Protein AF-A0A068B7L5-F1 (afdb_monomer_lite)

pLDDT: mean 76.36, std 15.06, range [26.86, 95.69]

InterPro domains:
  IPR009071 High mobility group box domain [PF00505] (9-71)
  IPR036910 High mobility group box domain superfamily [G3DSA:1.10.30.10] (6-82)
  IPR036910 High mobility group box domain superfamily [SSF47095] (9-82)

Foldseek 3Di:
DCPPVQCPQLLVQQLVVVCVVCVVVVHDDDPVVSVVVSVVVVVVDDVVSSVVSSVVRVVVVVVVVVVVVVVVVVVPDDDCDLVNLLVQQVPDPDQSLVSSLVVQCVVCVVVVHDDDPVSSNVVSVVVVVPRDVVSRPD

Sequence (138 aa):
DMSKMNKGNGFMVYRKILNKHLEILGERITMQQLSPLAGSLWGSEPDQVKEFYKELSEKIKKVHNDRVESYIKNNRNENMSRKTIKDMTTKNGGNGFIIFRKQLNELLRSLGYNFSMQEHSKIASYLWSIQPKEVKSH

Secondary structure (DSSP, 8-state):
-GGGSSHHHHHHHHHHHHHHHHHHTT----HHHHHHHHHHHHHHS-HHHHHHHHHHHHHHHHHHHHHHHHHHHHTTSS-S-HHHHHHHHTTSSS-HHHHHHHHHHHHHHHTT----HHHHHHHHHHHHHTS-HHHH--

Organism: NCBI:txid588596

Radius of gyration: 20.91 Å; chains: 1; bounding box: 52×34×53 Å

Structure (mmCIF, N/CA/C/O backbone):
data_AF-A0A068B7L5-F1
#
_entry.id   AF-A0A068B7L5-F1
#
loop_
_atom_site.group_PDB
_atom_site.id
_atom_site.type_symbol
_atom_site.label_atom_id
_atom_site.label_alt_id
_atom_site.label_comp_id
_atom_site.label_asym_id
_atom_site.label_entity_id
_atom_site.label_seq_id
_atom_site.pdbx_PDB_ins_code
_atom_site.Cartn_x
_atom_site.Cartn_y
_atom_site.Cartn_z
_atom_site.occupancy
_atom_site.B_iso_or_equiv
_atom_site.auth_seq_id
_atom_site.auth_comp_id
_atom_site.auth_asym_id
_atom_site.auth_atom_id
_atom_site.pdbx_PDB_model_num
ATOM 1 N N . ASP A 1 1 ? 9.474 17.895 12.779 1.00 37.31 1 ASP A N 1
ATOM 2 C CA . ASP A 1 1 ? 8.143 17.380 13.157 1.00 37.31 1 ASP A CA 1
ATOM 3 C C . ASP A 1 1 ? 7.797 16.159 12.295 1.00 37.31 1 ASP A C 1
ATOM 5 O O . ASP A 1 1 ? 7.294 16.296 11.187 1.00 37.31 1 ASP A O 1
ATOM 9 N N . MET A 1 2 ? 8.169 14.959 12.759 1.00 26.86 2 MET A N 1
ATOM 10 C CA . MET A 1 2 ? 7.979 13.685 12.034 1.00 26.86 2 MET A CA 1
ATOM 11 C C . MET A 1 2 ? 6.555 13.108 12.182 1.00 26.86 2 MET A C 1
ATOM 13 O O . M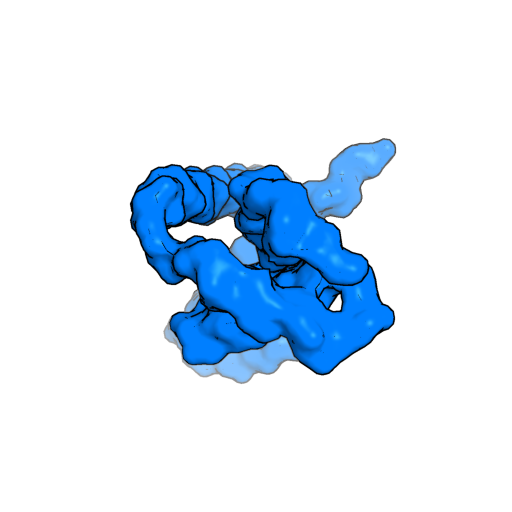ET A 1 2 ? 6.239 12.078 11.588 1.00 26.86 2 MET A O 1
ATOM 17 N N . SER A 1 3 ? 5.666 13.781 12.926 1.00 34.97 3 SER A N 1
ATOM 18 C CA . SER A 1 3 ? 4.298 13.316 13.216 1.00 34.97 3 SER A CA 1
ATOM 19 C C . SER A 1 3 ? 3.363 13.330 11.995 1.00 34.97 3 SER A C 1
ATOM 21 O O . SER A 1 3 ? 2.319 12.673 11.988 1.00 34.97 3 SER A O 1
ATOM 23 N N . LYS A 1 4 ? 3.733 14.054 10.930 1.00 36.12 4 LYS A N 1
ATOM 24 C CA . LYS A 1 4 ? 2.895 14.233 9.732 1.00 36.12 4 LYS A CA 1
ATOM 25 C C . LYS A 1 4 ? 3.148 13.205 8.624 1.00 36.12 4 LYS A C 1
ATOM 27 O O . LYS A 1 4 ? 2.274 13.027 7.783 1.00 36.12 4 LYS A O 1
ATOM 32 N N . MET A 1 5 ? 4.275 12.484 8.635 1.00 36.81 5 MET A N 1
ATOM 33 C CA . MET A 1 5 ? 4.626 11.542 7.555 1.00 36.81 5 MET A CA 1
ATOM 34 C C . MET A 1 5 ? 3.993 10.146 7.697 1.00 36.81 5 MET A C 1
ATOM 36 O O . MET A 1 5 ? 3.855 9.448 6.698 1.00 36.81 5 MET A O 1
ATOM 40 N N . ASN A 1 6 ? 3.532 9.755 8.892 1.00 41.53 6 ASN A N 1
ATOM 41 C CA . ASN A 1 6 ? 2.956 8.420 9.135 1.00 41.53 6 ASN A CA 1
ATOM 42 C C . ASN A 1 6 ? 1.421 8.352 9.070 1.00 41.53 6 ASN A C 1
ATOM 44 O O . ASN A 1 6 ? 0.850 7.267 9.180 1.00 41.53 6 ASN A O 1
ATOM 48 N N . LYS A 1 7 ? 0.728 9.477 8.842 1.00 45.97 7 LYS A N 1
ATOM 49 C CA . LYS A 1 7 ? -0.744 9.485 8.740 1.00 45.97 7 LYS A CA 1
ATOM 50 C C . LYS A 1 7 ? -1.263 8.730 7.506 1.00 45.97 7 LYS A C 1
ATOM 52 O O . LYS A 1 7 ? -2.417 8.325 7.496 1.00 45.97 7 LYS A O 1
ATOM 57 N N . GLY A 1 8 ? -0.422 8.515 6.490 1.00 53.00 8 GLY A N 1
ATOM 58 C CA . GLY A 1 8 ? -0.825 7.949 5.200 1.00 53.00 8 GLY A CA 1
ATOM 59 C C . GLY A 1 8 ? -1.072 6.437 5.167 1.00 53.00 8 GLY A C 1
ATOM 60 O O . GLY A 1 8 ? -1.834 5.994 4.318 1.00 53.00 8 GLY A O 1
ATOM 61 N N . ASN A 1 9 ? -0.495 5.636 6.071 1.00 76.25 9 ASN A N 1
ATOM 62 C CA . ASN A 1 9 ? -0.57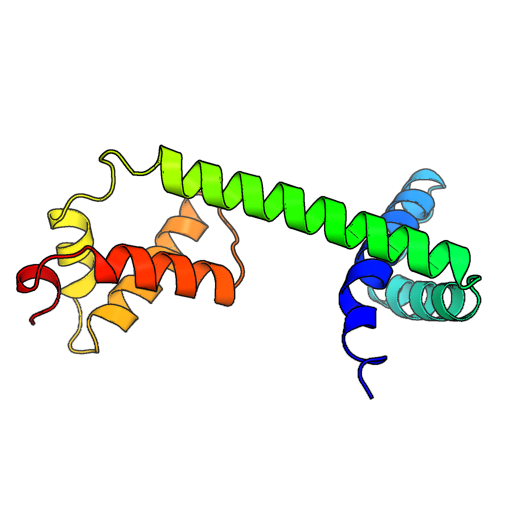2 4.169 5.951 1.00 76.25 9 ASN A CA 1
ATOM 63 C C . ASN A 1 9 ? -1.655 3.549 6.845 1.00 76.25 9 ASN A C 1
ATOM 65 O O . ASN A 1 9 ? -2.507 2.816 6.344 1.00 76.25 9 ASN A O 1
ATOM 69 N N . GLY A 1 10 ? -1.693 3.898 8.136 1.00 86.19 10 GLY A N 1
ATOM 70 C CA . GLY A 1 10 ? -2.715 3.388 9.061 1.00 86.19 10 GLY A CA 1
ATOM 71 C C . GLY A 1 10 ? -4.130 3.841 8.687 1.00 86.19 10 GLY A C 1
ATOM 72 O O . GLY A 1 10 ? -5.041 3.021 8.594 1.00 86.19 10 GLY A O 1
ATOM 73 N N . PHE A 1 11 ? -4.297 5.124 8.349 1.00 90.12 11 PHE A N 1
ATOM 74 C CA . PHE A 1 11 ? -5.587 5.680 7.930 1.00 90.12 11 PHE A CA 1
ATOM 75 C C . PHE A 1 11 ? -6.139 5.020 6.658 1.00 90.12 11 PHE A C 1
ATOM 77 O O . PHE A 1 11 ? -7.342 4.803 6.535 1.00 90.12 11 PHE A O 1
ATOM 84 N N . MET A 1 12 ? -5.277 4.664 5.701 1.00 88.31 12 MET A N 1
ATOM 85 C CA . MET A 1 12 ? -5.723 4.023 4.459 1.00 88.31 12 MET A CA 1
ATOM 86 C C . MET A 1 12 ? -6.223 2.597 4.702 1.00 88.31 12 MET A C 1
ATOM 88 O O . MET A 1 12 ? -7.216 2.187 4.096 1.00 88.31 12 MET A O 1
ATOM 92 N N . VAL A 1 13 ? -5.578 1.862 5.614 1.00 89.81 13 VAL A N 1
ATOM 93 C CA . VAL A 1 13 ? -6.041 0.539 6.059 1.00 89.81 13 VAL A CA 1
ATOM 94 C C . VAL A 1 13 ? -7.367 0.667 6.811 1.00 89.81 13 VAL A C 1
ATOM 96 O O . VAL A 1 13 ? -8.317 -0.042 6.480 1.00 89.81 13 VAL A O 1
ATOM 99 N N . TYR A 1 14 ? -7.463 1.629 7.734 1.00 92.19 14 TYR A N 1
ATOM 100 C CA . TYR A 1 14 ? -8.695 1.959 8.454 1.00 92.19 14 TYR A CA 1
ATOM 101 C C . TYR A 1 14 ? -9.856 2.246 7.500 1.00 92.19 14 TYR A C 1
ATOM 103 O O . TYR A 1 14 ? -10.889 1.586 7.558 1.00 92.19 14 TYR A O 1
ATOM 111 N N . ARG A 1 15 ? -9.667 3.165 6.544 1.00 91.50 15 ARG A N 1
ATOM 112 C CA . ARG A 1 15 ? -10.697 3.551 5.569 1.00 91.50 15 ARG A CA 1
ATOM 113 C C . ARG A 1 15 ? -11.182 2.362 4.737 1.00 91.50 15 ARG A C 1
ATOM 115 O O . ARG A 1 15 ? -12.368 2.270 4.435 1.00 91.50 15 ARG A O 1
ATOM 122 N N . LYS A 1 16 ? -10.280 1.449 4.363 1.00 88.94 16 LYS A N 1
ATOM 123 C CA . LYS A 1 16 ? -10.629 0.239 3.605 1.00 88.94 16 LYS A CA 1
ATOM 124 C C . LYS A 1 16 ? -11.460 -0.737 4.441 1.00 88.94 16 LYS A C 1
ATOM 126 O O . LYS A 1 16 ? -12.427 -1.295 3.928 1.00 88.94 16 LYS A O 1
ATOM 131 N N . ILE A 1 17 ? -11.094 -0.928 5.708 1.00 91.19 17 ILE A N 1
ATOM 132 C CA . ILE A 1 17 ? -11.832 -1.787 6.642 1.00 91.19 17 ILE A CA 1
ATOM 133 C C . ILE A 1 17 ? -13.204 -1.190 6.949 1.00 91.19 17 ILE A C 1
ATOM 135 O O . ILE A 1 17 ? -14.197 -1.906 6.870 1.00 91.19 17 ILE A O 1
ATOM 139 N N . LEU A 1 18 ? -13.279 0.121 7.181 1.00 92.00 18 LEU A N 1
ATOM 140 C CA . LEU A 1 18 ? -14.536 0.840 7.362 1.00 92.00 18 LEU A CA 1
ATOM 141 C C . LEU A 1 18 ? -15.464 0.656 6.156 1.00 92.00 18 LEU A C 1
ATOM 143 O O . LEU A 1 18 ? -16.618 0.284 6.331 1.00 92.00 18 LEU A O 1
ATOM 147 N N . ASN A 1 19 ? -14.956 0.838 4.932 1.00 90.44 19 ASN A N 1
ATOM 148 C CA . ASN A 1 19 ? -15.752 0.612 3.725 1.00 90.44 19 ASN A CA 1
ATOM 149 C C . ASN A 1 19 ? -16.294 -0.821 3.659 1.00 90.44 19 ASN A C 1
ATOM 151 O O . ASN A 1 19 ? -17.459 -1.031 3.343 1.00 90.44 19 ASN A O 1
ATOM 155 N N . LYS A 1 20 ? -15.462 -1.812 4.002 1.00 89.62 20 LYS A N 1
ATOM 156 C CA . LYS A 1 20 ? -15.884 -3.215 4.005 1.00 89.62 20 LYS A CA 1
ATOM 157 C C . LYS A 1 20 ? -16.943 -3.499 5.066 1.00 89.62 20 LYS A C 1
ATOM 159 O O . LYS A 1 20 ? -17.866 -4.263 4.808 1.00 89.62 20 LYS A O 1
ATOM 164 N N . HIS A 1 21 ? -16.814 -2.889 6.238 1.00 91.81 21 HIS A N 1
ATOM 165 C CA . HIS A 1 21 ? -17.796 -3.010 7.305 1.00 91.81 21 HIS A CA 1
ATOM 166 C C . HIS A 1 21 ? -19.150 -2.427 6.881 1.00 91.81 21 HIS A C 1
ATOM 168 O O . HIS A 1 21 ? -20.174 -3.076 7.056 1.00 91.81 21 HIS A O 1
ATOM 174 N N . LEU A 1 22 ? -19.148 -1.261 6.231 1.00 90.81 22 LEU A N 1
ATOM 175 C CA . LEU A 1 22 ? -20.361 -0.644 5.688 1.00 90.81 22 LEU A CA 1
ATOM 176 C C . LEU A 1 22 ? -21.004 -1.501 4.589 1.00 90.81 22 LEU A C 1
ATOM 178 O O . LEU A 1 22 ? -22.209 -1.727 4.629 1.00 90.81 22 LEU A O 1
ATOM 182 N N . GLU A 1 23 ? -20.209 -2.080 3.682 1.00 89.44 23 GLU A N 1
ATOM 183 C CA . GLU A 1 23 ? -20.715 -3.034 2.682 1.00 89.44 23 GLU A CA 1
ATOM 184 C C . GLU A 1 23 ? -21.423 -4.240 3.320 1.00 89.44 23 GLU A C 1
ATOM 186 O O . GLU A 1 23 ? -22.457 -4.675 2.816 1.00 89.44 23 GLU A O 1
ATOM 191 N N . ILE A 1 24 ? -20.876 -4.784 4.415 1.00 91.69 24 ILE A N 1
ATOM 192 C CA . ILE A 1 24 ? -21.470 -5.915 5.151 1.00 91.69 24 ILE A CA 1
ATOM 193 C C . ILE A 1 24 ? -22.798 -5.509 5.798 1.00 91.69 24 ILE A C 1
ATOM 195 O O . ILE A 1 24 ? -23.737 -6.300 5.809 1.00 91.69 24 ILE A O 1
ATOM 199 N N . LEU A 1 25 ? -22.888 -4.275 6.294 1.00 92.50 25 LEU A N 1
ATOM 200 C CA . LEU A 1 25 ? -24.111 -3.707 6.863 1.00 92.50 25 LEU A CA 1
ATOM 201 C C . LEU A 1 25 ? -25.162 -3.340 5.799 1.00 92.50 25 LEU A C 1
ATOM 203 O O . LEU A 1 25 ? -26.256 -2.912 6.149 1.00 92.50 25 LEU A O 1
ATOM 207 N N . GLY A 1 26 ? -24.856 -3.519 4.509 1.00 89.69 26 GLY A N 1
ATOM 208 C CA . GLY A 1 26 ? -25.744 -3.160 3.401 1.00 89.69 26 GLY A CA 1
ATOM 209 C C . GLY A 1 26 ? -25.669 -1.685 2.995 1.00 89.69 26 GLY A C 1
ATOM 210 O O . GLY A 1 26 ? -26.359 -1.270 2.064 1.00 89.69 26 GLY A O 1
ATOM 211 N N . GLU A 1 27 ? -24.794 -0.906 3.628 1.00 87.12 27 GLU A N 1
ATOM 212 C CA . GLU A 1 27 ? -24.616 0.518 3.372 1.00 87.12 27 GLU A CA 1
ATOM 213 C C . GLU A 1 27 ? -23.665 0.737 2.193 1.00 87.12 27 GLU A C 1
ATOM 215 O O . GLU A 1 27 ? -22.442 0.594 2.292 1.00 87.12 27 GLU A O 1
ATOM 220 N N . ARG A 1 28 ? -24.225 1.105 1.038 1.00 81.00 28 ARG A N 1
ATOM 221 C CA . ARG A 1 28 ? -23.444 1.460 -0.155 1.00 81.00 28 ARG A CA 1
ATOM 222 C C . ARG A 1 28 ? -23.178 2.956 -0.188 1.00 81.00 28 ARG A C 1
ATOM 224 O O . ARG A 1 28 ? -23.910 3.711 -0.824 1.00 81.00 28 ARG A O 1
ATOM 231 N N . ILE A 1 29 ? -22.097 3.377 0.459 1.00 85.12 29 ILE A N 1
ATOM 232 C CA . ILE A 1 29 ? -21.654 4.771 0.404 1.00 85.12 29 ILE A CA 1
ATOM 233 C C . ILE A 1 29 ? -20.636 4.999 -0.713 1.00 85.12 29 ILE A C 1
ATOM 235 O O . ILE A 1 29 ? -19.807 4.146 -1.034 1.00 85.12 29 ILE A O 1
ATOM 239 N N . THR A 1 30 ? -20.686 6.180 -1.319 1.00 86.31 30 THR A N 1
ATOM 240 C CA . THR A 1 30 ? -19.714 6.568 -2.345 1.00 86.31 30 THR A CA 1
ATOM 241 C C . THR A 1 30 ? -18.358 6.896 -1.718 1.00 86.31 30 THR A C 1
ATOM 243 O O . THR A 1 30 ? -18.266 7.325 -0.568 1.00 86.31 30 THR A O 1
ATOM 246 N N . MET A 1 31 ? -17.278 6.803 -2.499 1.00 79.19 31 MET A N 1
ATOM 247 C CA . MET A 1 31 ? -15.940 7.214 -2.042 1.00 79.19 31 MET A CA 1
ATOM 248 C C . MET A 1 31 ? -15.867 8.691 -1.607 1.00 79.19 31 MET A C 1
ATOM 250 O O . MET A 1 31 ? -15.046 9.042 -0.751 1.00 79.19 31 MET A O 1
ATOM 254 N N . GLN A 1 32 ? -16.723 9.545 -2.184 1.00 85.75 32 GLN A N 1
ATOM 255 C CA . GLN A 1 32 ? -16.857 10.957 -1.817 1.00 85.75 32 GLN A CA 1
ATOM 256 C C . GLN A 1 32 ? -17.463 11.133 -0.420 1.00 85.75 32 GLN A C 1
ATOM 258 O O . GLN A 1 32 ? -17.054 12.039 0.295 1.00 85.75 32 GLN A O 1
ATOM 263 N N . GLN A 1 33 ? -18.371 10.245 -0.005 1.00 87.94 33 GLN A N 1
ATOM 264 C CA . GLN A 1 33 ? -18.955 10.229 1.342 1.00 87.94 33 GLN A CA 1
ATOM 265 C C . GLN A 1 33 ? -18.052 9.508 2.354 1.00 87.94 33 GLN A C 1
ATOM 267 O O . GLN A 1 33 ? -17.915 9.944 3.495 1.00 87.94 33 GLN A O 1
ATOM 272 N N . LEU A 1 34 ? -17.377 8.438 1.926 1.00 89.75 34 LEU A N 1
ATOM 273 C CA . LEU A 1 34 ? -16.484 7.648 2.775 1.00 89.75 34 LEU A CA 1
ATOM 274 C C . LEU A 1 34 ? -15.289 8.459 3.280 1.00 89.75 34 LEU A C 1
ATOM 276 O O . LEU A 1 34 ? -14.868 8.290 4.419 1.00 89.75 34 LEU A O 1
ATOM 280 N N . SER A 1 35 ? -14.705 9.309 2.436 1.00 86.62 35 SER A N 1
ATOM 281 C CA . SER A 1 35 ? -13.487 10.051 2.788 1.00 86.62 35 SER A CA 1
ATOM 282 C C . SER A 1 35 ? -13.671 11.016 3.972 1.00 86.62 35 SER A C 1
ATOM 284 O O . SER A 1 35 ? -12.872 10.922 4.907 1.00 86.62 35 SER A O 1
ATOM 286 N N . PRO A 1 36 ? -14.693 11.897 3.997 1.00 90.88 36 PRO A N 1
ATOM 287 C CA . PRO A 1 36 ? -14.964 12.730 5.164 1.00 90.88 36 PRO A CA 1
ATOM 288 C C . PRO A 1 36 ? -15.402 11.901 6.378 1.00 90.88 36 PRO A C 1
ATOM 290 O O . PRO A 1 36 ? -14.888 12.141 7.465 1.00 90.88 36 PRO A O 1
ATOM 293 N N . LEU A 1 37 ? -16.252 10.878 6.203 1.00 92.38 37 LEU A N 1
ATOM 294 C CA . LEU A 1 37 ? -16.685 10.001 7.301 1.00 92.38 37 LEU A CA 1
ATOM 295 C C . LEU A 1 37 ? -15.498 9.314 7.990 1.00 92.38 37 LEU A C 1
ATOM 297 O O . LEU A 1 37 ? -15.350 9.386 9.208 1.00 92.38 37 LEU A O 1
ATOM 301 N N . ALA A 1 38 ? -14.620 8.688 7.205 1.00 92.38 38 ALA A N 1
ATOM 302 C CA . ALA A 1 38 ? -13.422 8.039 7.716 1.00 92.38 38 ALA A CA 1
ATOM 303 C C . ALA A 1 38 ? -12.503 9.043 8.416 1.00 92.38 38 ALA A C 1
ATOM 305 O O . ALA A 1 38 ? -11.933 8.715 9.450 1.00 92.38 38 ALA A O 1
ATOM 306 N N . GLY A 1 39 ? -12.357 10.254 7.867 1.00 92.88 39 GLY A N 1
ATOM 307 C CA . GLY A 1 39 ? -11.549 11.316 8.466 1.00 92.88 39 GLY A CA 1
ATOM 308 C C . GLY A 1 39 ? -12.067 11.745 9.838 1.00 92.88 39 GLY A C 1
ATOM 309 O O . GLY A 1 39 ? -11.280 11.835 10.781 1.00 92.88 39 GLY A O 1
ATOM 310 N N . SER A 1 40 ? -13.380 11.950 9.963 1.00 94.25 40 SER A N 1
ATOM 311 C CA . SER A 1 40 ? -14.028 12.295 11.231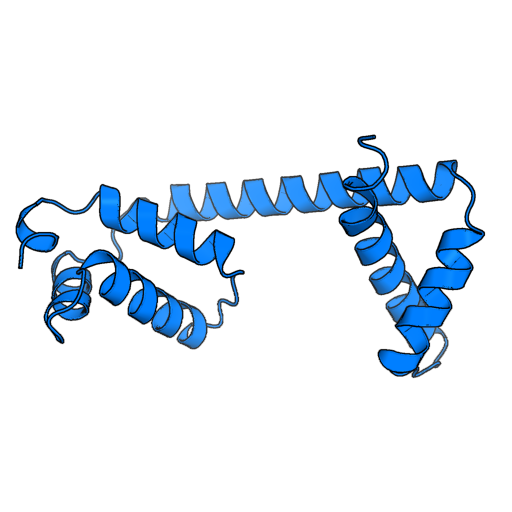 1.00 94.25 40 SER A CA 1
ATOM 312 C C . SER A 1 40 ? -13.874 11.185 12.266 1.00 94.25 40 SER A C 1
ATOM 314 O O . SER A 1 40 ? -13.406 11.453 13.372 1.00 94.25 40 SER A O 1
ATOM 316 N N . LEU A 1 41 ? -14.189 9.940 11.893 1.00 94.56 41 LEU A N 1
ATOM 317 C CA . LEU A 1 41 ? -14.072 8.800 12.800 1.00 94.56 41 LEU A CA 1
ATOM 318 C C . LEU A 1 41 ? -12.620 8.591 13.239 1.00 94.56 41 LEU A C 1
ATOM 320 O O . LEU A 1 41 ? -12.344 8.562 14.434 1.00 94.56 41 LEU A O 1
ATOM 324 N N . TRP A 1 42 ? -11.674 8.584 12.294 1.00 94.31 42 TRP A N 1
ATOM 325 C CA . TRP A 1 42 ? -10.243 8.484 12.584 1.00 94.31 42 TRP A CA 1
ATOM 326 C C . TRP A 1 42 ? -9.748 9.594 13.514 1.00 94.31 42 TRP A C 1
ATOM 328 O O . TRP A 1 42 ? -8.892 9.350 14.360 1.00 94.31 42 TRP A O 1
ATOM 338 N N . GLY A 1 43 ? -10.272 10.816 13.380 1.00 91.69 43 GLY A N 1
ATOM 339 C CA . GLY A 1 43 ? -9.974 11.919 14.293 1.00 91.69 43 GLY A CA 1
ATOM 340 C C . GLY A 1 43 ? -10.360 11.596 15.737 1.00 91.69 43 GLY A C 1
ATOM 341 O O . GLY A 1 43 ? -9.553 11.831 16.638 1.00 91.69 43 GLY A O 1
ATOM 342 N N . SER A 1 44 ? -11.540 10.997 15.925 1.00 94.31 44 SER A N 1
ATOM 343 C CA . SER A 1 44 ? -12.082 10.589 17.228 1.00 94.31 44 SER A CA 1
ATOM 344 C C . SER A 1 44 ? -11.541 9.264 17.777 1.00 94.31 44 SER A C 1
ATOM 346 O O . SER A 1 44 ? -11.742 8.985 18.955 1.00 94.31 44 SER A O 1
ATOM 348 N N . GLU A 1 45 ? -10.849 8.455 16.968 1.00 95.06 45 GLU A N 1
ATOM 349 C CA . GLU A 1 45 ? -10.309 7.172 17.433 1.00 95.06 45 GLU A CA 1
ATOM 350 C C . GLU A 1 45 ? -9.246 7.362 18.537 1.00 95.06 45 GLU A C 1
ATOM 352 O O . GLU A 1 45 ? -8.390 8.256 18.423 1.00 95.06 45 GLU A O 1
ATOM 357 N N . PRO A 1 46 ? -9.215 6.489 19.560 1.00 95.69 46 PRO A N 1
ATOM 358 C CA . PRO A 1 46 ? -8.140 6.450 20.546 1.00 95.69 46 PRO A CA 1
ATOM 359 C C . PRO A 1 46 ? -6.767 6.190 19.913 1.00 95.69 46 PRO A C 1
ATOM 361 O O . PRO A 1 46 ? -6.643 5.464 18.923 1.00 95.69 46 PRO A O 1
ATOM 364 N N . ASP A 1 47 ? -5.702 6.702 20.530 1.00 92.62 47 ASP A N 1
ATOM 365 C CA . ASP A 1 47 ? -4.337 6.527 20.010 1.00 92.62 47 ASP A CA 1
ATOM 366 C C . ASP A 1 47 ? -3.908 5.056 19.937 1.00 92.62 47 ASP A C 1
ATOM 368 O O . ASP A 1 47 ? -3.215 4.667 19.001 1.00 92.62 47 ASP A O 1
ATOM 372 N N . GLN A 1 48 ? -4.390 4.211 20.854 1.00 92.94 48 GLN A N 1
ATOM 373 C CA . GLN A 1 48 ? -4.158 2.761 20.812 1.00 92.94 48 GLN A CA 1
ATOM 374 C C . GLN A 1 48 ? -4.710 2.126 19.529 1.00 92.94 48 GLN A C 1
ATOM 376 O O . GLN A 1 48 ? -4.054 1.285 18.914 1.00 92.94 48 GLN A O 1
ATOM 381 N N . VAL A 1 49 ? -5.895 2.560 19.089 1.00 92.38 49 VAL A N 1
ATOM 382 C CA . VAL A 1 49 ? -6.505 2.091 17.839 1.00 92.38 49 VAL A CA 1
ATOM 383 C C . VAL A 1 49 ? -5.670 2.564 16.654 1.00 92.38 49 VAL A C 1
ATOM 385 O O . VAL A 1 49 ? -5.331 1.776 15.770 1.00 92.38 49 VAL A O 1
ATOM 388 N N . LYS A 1 50 ? -5.267 3.838 16.651 1.00 91.38 50 LYS A N 1
ATOM 389 C CA . LYS A 1 50 ? -4.421 4.400 15.589 1.00 91.38 50 LYS A CA 1
ATOM 390 C C . LYS A 1 50 ? -3.083 3.666 15.475 1.00 91.38 50 LYS A C 1
ATOM 392 O O . LYS A 1 50 ? -2.642 3.388 14.357 1.00 91.38 50 LYS A O 1
ATOM 397 N N . GLU A 1 51 ? -2.468 3.318 16.604 1.00 92.19 51 GLU A N 1
ATOM 398 C CA . GLU A 1 51 ? -1.216 2.560 16.641 1.00 92.19 51 GLU A CA 1
ATOM 399 C C . GLU A 1 51 ? -1.413 1.129 16.123 1.00 92.19 51 GLU A C 1
ATOM 401 O O . GLU A 1 51 ? -0.634 0.678 15.286 1.00 92.19 51 GLU A O 1
ATOM 406 N N . PHE A 1 52 ? -2.509 0.452 16.486 1.00 93.69 52 PHE A N 1
ATOM 407 C CA . PHE A 1 52 ? -2.842 -0.866 15.932 1.00 93.69 52 PHE A CA 1
ATOM 408 C C . PHE A 1 52 ? -2.944 -0.846 14.398 1.00 93.69 52 PHE A C 1
ATOM 410 O O . PHE A 1 52 ? -2.345 -1.676 13.708 1.00 93.69 52 PHE A O 1
ATOM 417 N N . TYR A 1 53 ? -3.655 0.134 13.831 1.00 93.12 53 TYR A N 1
ATOM 418 C CA . TYR A 1 53 ? -3.762 0.277 12.374 1.00 93.12 53 TYR A CA 1
ATOM 419 C C . TYR A 1 53 ? -2.424 0.622 11.714 1.00 93.12 53 TYR A C 1
ATOM 421 O O . TYR A 1 53 ? -2.158 0.194 10.587 1.00 93.12 53 TYR A O 1
ATOM 429 N N . LYS A 1 54 ? -1.560 1.368 12.405 1.00 90.25 54 LYS A N 1
ATOM 430 C CA . LYS A 1 54 ? -0.198 1.649 11.951 1.00 90.25 54 LYS A CA 1
ATOM 431 C C . LYS A 1 54 ? 0.649 0.377 11.923 1.00 90.25 54 LYS A C 1
ATOM 433 O O . LYS A 1 54 ? 1.234 0.089 10.878 1.00 90.25 54 LYS A O 1
ATOM 438 N N . GLU A 1 55 ? 0.655 -0.423 12.985 1.00 91.31 55 GLU A N 1
ATOM 439 C CA . GLU A 1 55 ? 1.349 -1.717 13.007 1.00 91.31 55 GLU A CA 1
ATOM 440 C C . GLU A 1 55 ? 0.850 -2.657 11.908 1.00 91.31 55 GLU A C 1
ATOM 442 O O . GLU A 1 55 ? 1.645 -3.283 11.202 1.00 91.31 55 GLU A O 1
ATOM 447 N N . LEU A 1 56 ? -0.471 -2.735 11.728 1.00 87.69 56 LEU A N 1
ATOM 448 C CA . LEU A 1 56 ? -1.082 -3.529 10.669 1.00 87.69 56 LEU A CA 1
ATOM 449 C C . LEU A 1 56 ? -0.609 -3.062 9.286 1.00 87.69 56 LEU A C 1
ATOM 451 O O . LEU A 1 56 ? -0.268 -3.887 8.438 1.00 87.69 56 LEU A O 1
ATOM 455 N N . SER A 1 57 ? -0.535 -1.748 9.066 1.00 86.56 57 SER A N 1
ATOM 456 C CA . SER A 1 57 ? -0.058 -1.188 7.801 1.00 86.56 57 SER A CA 1
ATOM 457 C C . SER A 1 57 ? 1.409 -1.535 7.515 1.00 86.56 57 SER A C 1
ATOM 459 O O . SER A 1 57 ? 1.742 -1.893 6.383 1.00 86.56 57 SER A O 1
ATOM 461 N N . GLU A 1 58 ? 2.272 -1.530 8.534 1.00 87.31 58 GLU A N 1
ATOM 462 C CA . GLU A 1 58 ? 3.675 -1.929 8.384 1.00 87.31 58 GLU A CA 1
ATOM 463 C C . GLU A 1 58 ? 3.817 -3.440 8.145 1.00 87.31 58 GLU A C 1
ATOM 465 O O . GLU A 1 58 ? 4.613 -3.850 7.298 1.00 87.31 58 GLU A O 1
ATOM 470 N N . LYS A 1 59 ? 2.994 -4.280 8.791 1.00 87.00 59 LYS A N 1
ATOM 471 C CA . LYS A 1 59 ? 2.941 -5.728 8.511 1.00 87.00 59 LYS A CA 1
ATOM 472 C C . LYS A 1 59 ? 2.549 -6.006 7.058 1.00 87.00 59 LYS A C 1
ATOM 474 O O . LYS A 1 59 ? 3.231 -6.775 6.384 1.00 87.00 59 LYS A O 1
ATOM 479 N N . ILE A 1 60 ? 1.500 -5.350 6.553 1.00 78.06 60 ILE A N 1
ATOM 480 C CA . ILE A 1 60 ? 1.060 -5.483 5.151 1.00 78.06 60 ILE A CA 1
ATOM 481 C C . ILE A 1 60 ? 2.182 -5.067 4.197 1.00 78.06 60 ILE A C 1
ATOM 483 O O . ILE A 1 60 ? 2.494 -5.788 3.249 1.00 78.06 60 ILE A O 1
ATOM 487 N N . LYS A 1 61 ? 2.816 -3.921 4.462 1.00 78.06 61 LYS A N 1
ATOM 488 C CA . LYS A 1 61 ? 3.924 -3.402 3.657 1.00 78.06 61 LYS A CA 1
ATOM 489 C C . LYS A 1 61 ? 5.115 -4.357 3.641 1.00 78.06 61 LYS A C 1
ATOM 491 O O . LYS A 1 61 ? 5.685 -4.580 2.576 1.00 78.06 61 LYS A O 1
ATOM 496 N N . LYS A 1 62 ? 5.467 -4.946 4.786 1.00 79.38 62 LYS A N 1
ATOM 497 C CA . LYS A 1 62 ? 6.530 -5.952 4.880 1.00 79.38 62 LYS A CA 1
ATOM 498 C C . LYS A 1 62 ? 6.206 -7.176 4.025 1.00 79.38 62 LYS A C 1
ATOM 500 O O . LYS A 1 62 ? 6.992 -7.509 3.150 1.00 79.38 62 LYS A O 1
ATOM 505 N N . VAL A 1 63 ? 5.023 -7.771 4.196 1.00 78.25 63 VAL A N 1
ATOM 506 C CA . VAL A 1 63 ? 4.593 -8.944 3.409 1.00 78.25 63 VAL A CA 1
ATOM 507 C C . VAL A 1 63 ? 4.595 -8.649 1.906 1.00 78.25 63 VAL A C 1
ATOM 509 O O . VAL A 1 63 ? 5.036 -9.477 1.110 1.00 78.25 63 VAL A O 1
ATOM 512 N N . HIS A 1 64 ? 4.127 -7.465 1.499 1.00 73.25 64 HIS A N 1
ATOM 513 C CA . HIS A 1 64 ? 4.163 -7.046 0.096 1.00 73.25 64 HIS A CA 1
ATOM 514 C C . HIS A 1 64 ? 5.597 -6.923 -0.422 1.00 73.25 64 HIS A C 1
ATOM 516 O O . HIS A 1 64 ? 5.910 -7.476 -1.473 1.00 73.25 64 HIS A O 1
ATOM 522 N N . ASN A 1 65 ? 6.479 -6.258 0.326 1.00 68.19 65 ASN A N 1
ATOM 523 C CA . ASN A 1 65 ? 7.885 -6.110 -0.046 1.00 68.19 65 ASN A CA 1
ATOM 524 C C . ASN A 1 65 ? 8.591 -7.464 -0.148 1.00 68.19 65 ASN A C 1
ATOM 526 O O . ASN A 1 65 ? 9.276 -7.699 -1.139 1.00 68.19 65 ASN A O 1
ATOM 530 N N . ASP A 1 66 ? 8.369 -8.366 0.807 1.00 73.88 66 ASP A N 1
ATOM 531 C CA . ASP A 1 66 ? 8.944 -9.715 0.805 1.00 73.88 66 ASP A CA 1
ATOM 532 C C . ASP A 1 66 ? 8.459 -10.511 -0.419 1.00 73.88 66 ASP A C 1
ATOM 534 O O . ASP A 1 66 ? 9.241 -11.207 -1.073 1.00 73.88 66 ASP A O 1
ATOM 538 N N . ARG A 1 67 ? 7.177 -10.375 -0.794 1.00 68.12 67 ARG A N 1
ATOM 539 C CA . ARG A 1 67 ? 6.611 -10.998 -2.002 1.00 68.12 67 ARG A CA 1
ATOM 540 C C . ARG A 1 67 ? 7.202 -10.407 -3.279 1.00 68.12 67 ARG A C 1
ATOM 542 O O . ARG A 1 67 ? 7.514 -11.161 -4.198 1.00 68.12 67 ARG A O 1
ATOM 549 N N . VAL A 1 68 ? 7.362 -9.087 -3.346 1.00 62.53 68 VAL A N 1
ATOM 550 C CA . VAL A 1 68 ? 7.994 -8.400 -4.482 1.00 62.53 68 VAL A CA 1
ATOM 551 C C . VAL A 1 68 ? 9.456 -8.819 -4.607 1.00 62.53 68 VAL A C 1
ATOM 553 O O . VAL A 1 68 ? 9.902 -9.164 -5.698 1.00 62.53 68 VAL A O 1
ATOM 556 N N . GLU A 1 69 ? 10.196 -8.856 -3.502 1.00 64.44 69 GLU A N 1
ATOM 557 C CA . GLU A 1 69 ? 11.589 -9.289 -3.480 1.00 64.44 69 GLU A CA 1
ATOM 558 C C . GLU A 1 69 ? 11.719 -10.757 -3.894 1.00 64.44 69 GLU A C 1
ATOM 560 O O . GLU A 1 69 ? 12.564 -11.083 -4.727 1.00 64.44 69 GLU A O 1
ATOM 565 N N . SER A 1 70 ? 10.848 -11.629 -3.385 1.00 67.25 70 SER A N 1
ATOM 566 C CA . SER A 1 70 ? 10.792 -13.041 -3.779 1.00 67.25 70 SER A CA 1
ATOM 567 C C . SER A 1 70 ? 10.448 -13.197 -5.257 1.00 67.25 70 SER A C 1
ATOM 569 O O . SER A 1 70 ? 11.080 -13.986 -5.947 1.00 67.25 70 SER A O 1
ATOM 571 N N . TYR A 1 71 ? 9.503 -12.415 -5.782 1.00 63.41 71 TYR A N 1
ATOM 572 C CA . TYR A 1 71 ? 9.171 -12.420 -7.206 1.00 63.41 71 TYR A CA 1
ATOM 573 C C . TYR A 1 71 ? 10.362 -11.980 -8.061 1.00 63.41 71 TYR A C 1
ATOM 575 O O . TYR A 1 71 ? 10.676 -12.642 -9.045 1.00 63.41 71 TYR A O 1
ATOM 583 N N . ILE A 1 72 ? 11.065 -10.912 -7.677 1.00 58.22 72 ILE A N 1
ATOM 584 C CA . ILE A 1 72 ? 12.269 -10.449 -8.381 1.00 58.22 72 ILE A CA 1
ATOM 585 C C . ILE A 1 72 ? 13.369 -11.512 -8.319 1.00 58.22 72 ILE A C 1
ATOM 587 O O . ILE A 1 72 ? 13.984 -11.796 -9.342 1.00 58.22 72 ILE A O 1
ATOM 591 N N . LYS A 1 73 ? 13.611 -12.116 -7.148 1.00 62.59 73 LYS A N 1
ATOM 592 C CA . LYS A 1 73 ? 14.619 -13.171 -6.956 1.00 62.59 73 LYS A CA 1
ATOM 593 C C . LYS A 1 73 ? 14.285 -14.442 -7.737 1.00 62.59 73 LYS A C 1
ATOM 595 O O . LYS A 1 73 ? 15.184 -15.004 -8.346 1.00 62.59 73 LYS A O 1
ATOM 600 N N . ASN A 1 74 ? 13.022 -14.857 -7.772 1.00 56.91 74 ASN A N 1
ATOM 601 C CA . ASN A 1 74 ? 12.581 -16.056 -8.490 1.00 56.91 74 ASN A CA 1
ATOM 602 C C . ASN A 1 74 ? 12.508 -15.832 -10.008 1.00 56.91 74 ASN A C 1
ATOM 604 O O . ASN A 1 74 ? 12.732 -16.762 -10.771 1.00 56.91 74 ASN A O 1
ATOM 608 N N . ASN A 1 75 ? 12.287 -14.593 -10.459 1.00 52.12 75 ASN A N 1
ATOM 609 C CA . ASN A 1 75 ? 12.426 -14.199 -11.866 1.00 52.12 75 ASN A CA 1
ATOM 610 C C . ASN A 1 75 ? 13.877 -13.847 -12.257 1.00 52.12 75 ASN A C 1
ATOM 612 O O . ASN A 1 75 ? 14.101 -13.311 -13.342 1.00 52.12 75 ASN A O 1
ATOM 616 N N . ARG A 1 76 ? 14.883 -14.152 -11.414 1.00 47.75 76 ARG A N 1
ATOM 617 C CA . ARG A 1 76 ? 16.306 -14.036 -11.797 1.00 47.75 76 ARG A CA 1
ATOM 618 C C . ARG A 1 76 ? 16.740 -15.057 -12.852 1.00 47.75 76 ARG A C 1
ATOM 620 O O . ARG A 1 76 ? 17.841 -14.901 -13.367 1.00 47.75 76 ARG A O 1
ATOM 627 N N . ASN A 1 77 ? 15.894 -16.018 -13.228 1.00 47.66 77 ASN A N 1
ATOM 628 C CA . ASN A 1 77 ? 16.151 -16.911 -14.356 1.00 47.66 77 ASN A CA 1
ATOM 629 C C . ASN A 1 77 ? 15.193 -16.633 -15.544 1.00 47.66 77 ASN A C 1
ATOM 631 O O . ASN A 1 77 ? 13.994 -16.880 -15.479 1.00 47.66 77 ASN A O 1
ATOM 635 N N . GLU A 1 78 ? 15.791 -16.115 -16.627 1.00 49.72 78 GLU A N 1
ATOM 636 C CA . GLU A 1 78 ? 15.529 -16.401 -18.059 1.00 49.72 78 GLU A CA 1
ATOM 637 C C . GLU A 1 78 ? 14.556 -15.591 -18.955 1.00 49.72 78 GLU A C 1
ATOM 639 O O . GLU A 1 78 ? 14.802 -15.570 -20.159 1.00 49.72 78 GLU A O 1
ATOM 644 N N . ASN A 1 79 ? 13.547 -14.835 -18.505 1.00 50.19 79 ASN A N 1
ATOM 645 C CA . ASN A 1 79 ? 12.448 -14.497 -19.451 1.00 50.19 79 ASN A CA 1
ATOM 646 C C . ASN A 1 79 ? 12.410 -13.129 -20.170 1.00 50.19 79 ASN A C 1
ATOM 648 O O . ASN A 1 79 ? 11.494 -12.903 -20.960 1.00 50.19 79 ASN A O 1
ATOM 652 N N . MET A 1 80 ? 13.381 -12.226 -20.010 1.00 57.72 80 MET A N 1
ATOM 653 C CA . MET A 1 80 ? 13.503 -11.070 -20.922 1.00 57.72 80 MET A CA 1
ATOM 654 C C . MET A 1 80 ? 14.772 -11.212 -21.746 1.00 57.72 80 MET A C 1
ATOM 656 O O . MET A 1 80 ? 15.864 -10.834 -21.321 1.00 57.72 80 MET A O 1
ATOM 660 N N . SER A 1 81 ? 14.619 -11.802 -22.933 1.00 60.94 81 SER A N 1
ATOM 661 C CA . SER A 1 81 ? 15.740 -11.998 -23.844 1.00 60.94 81 SER A CA 1
ATOM 662 C C . SER A 1 81 ? 16.378 -10.648 -24.193 1.00 60.94 81 SER A C 1
ATOM 664 O O . SER A 1 81 ? 15.690 -9.632 -24.337 1.00 60.94 81 SER A O 1
ATOM 666 N N . ARG A 1 82 ? 17.702 -10.631 -24.388 1.00 62.69 82 ARG A N 1
ATOM 667 C CA . ARG A 1 82 ? 18.430 -9.437 -24.866 1.00 62.69 82 ARG A CA 1
ATOM 668 C C . ARG A 1 82 ? 17.795 -8.854 -26.134 1.00 62.69 82 ARG A C 1
ATOM 670 O O . ARG A 1 82 ? 17.790 -7.640 -26.314 1.00 62.69 82 ARG A O 1
ATOM 677 N N . LYS A 1 83 ? 17.231 -9.724 -26.982 1.00 64.38 83 LYS A N 1
ATOM 678 C CA . LYS A 1 83 ? 16.482 -9.360 -28.188 1.00 64.38 83 LYS A CA 1
ATOM 679 C C . LYS A 1 83 ? 15.243 -8.532 -27.841 1.00 64.38 83 LYS A C 1
ATOM 681 O O . LYS A 1 83 ? 15.085 -7.448 -28.376 1.00 64.38 83 LYS A O 1
ATOM 686 N N . THR A 1 84 ? 14.452 -8.967 -26.864 1.00 69.50 84 THR A N 1
ATOM 687 C CA . THR A 1 84 ? 13.250 -8.256 -26.408 1.00 69.50 84 THR A CA 1
ATOM 688 C C . THR A 1 84 ? 13.567 -6.850 -25.893 1.00 69.50 84 THR A C 1
ATOM 690 O O . THR A 1 84 ? 12.879 -5.902 -26.248 1.00 69.50 84 THR A O 1
ATOM 693 N N . ILE A 1 85 ? 14.627 -6.677 -25.096 1.00 68.62 85 ILE A N 1
ATOM 694 C CA . ILE A 1 85 ? 14.987 -5.353 -24.554 1.00 68.62 85 ILE A CA 1
ATOM 695 C C . ILE A 1 85 ? 15.555 -4.432 -25.642 1.00 68.62 85 ILE A C 1
ATOM 697 O O . ILE A 1 85 ? 15.240 -3.245 -25.659 1.00 68.62 85 ILE A O 1
ATOM 701 N N . LYS A 1 86 ? 16.336 -4.976 -26.582 1.00 70.75 86 LYS A N 1
ATOM 702 C CA . LYS A 1 86 ? 16.843 -4.230 -27.741 1.00 70.75 86 LYS A CA 1
ATOM 703 C C . LYS A 1 86 ? 15.720 -3.807 -28.700 1.00 70.75 86 LYS A C 1
ATOM 705 O O . LYS A 1 86 ? 15.698 -2.672 -29.171 1.00 70.75 86 LYS A O 1
ATOM 710 N N . ASP A 1 87 ? 14.746 -4.679 -28.947 1.00 72.00 87 ASP A N 1
ATOM 711 C CA . ASP A 1 87 ? 13.562 -4.358 -29.756 1.00 72.00 87 ASP A CA 1
ATOM 712 C C . ASP A 1 87 ? 12.735 -3.237 -29.109 1.00 72.00 87 ASP A C 1
ATOM 714 O O . ASP A 1 87 ? 12.135 -2.414 -29.805 1.00 72.00 87 ASP A O 1
ATOM 718 N N . MET A 1 88 ? 12.748 -3.160 -27.772 1.00 74.31 88 MET A N 1
ATOM 719 C CA . MET A 1 88 ? 12.059 -2.097 -27.053 1.00 74.31 88 MET A CA 1
ATOM 720 C C . MET A 1 88 ? 12.747 -0.731 -27.181 1.00 74.31 88 MET A C 1
ATOM 722 O O . MET A 1 88 ? 12.073 0.297 -27.229 1.00 74.31 88 MET A O 1
ATOM 726 N N . THR A 1 89 ? 14.080 -0.687 -27.258 1.00 70.00 89 THR A N 1
ATOM 727 C CA . THR A 1 89 ? 14.853 0.569 -27.282 1.00 70.00 89 THR A CA 1
ATOM 728 C C . THR A 1 89 ? 15.129 1.126 -28.674 1.00 70.00 89 THR A C 1
ATOM 730 O O . THR A 1 89 ? 15.345 2.327 -28.806 1.00 70.00 89 THR A O 1
ATOM 733 N N . THR A 1 90 ? 15.084 0.295 -29.715 1.00 64.81 90 THR A N 1
ATOM 734 C CA . THR A 1 90 ? 15.465 0.658 -31.097 1.00 64.81 90 THR A CA 1
ATOM 735 C C . THR A 1 90 ? 14.486 1.582 -31.824 1.00 64.81 90 THR A C 1
ATOM 737 O O . THR A 1 90 ? 14.820 2.109 -32.882 1.00 64.81 90 THR A O 1
ATOM 740 N N . LYS A 1 91 ? 13.269 1.791 -31.304 1.00 58.06 91 LYS A N 1
ATOM 741 C CA . LYS A 1 91 ? 12.184 2.373 -32.110 1.00 58.06 91 LYS A CA 1
ATOM 742 C C . LYS A 1 91 ? 12.081 3.897 -32.164 1.00 58.06 91 LYS A C 1
ATOM 744 O O . LYS A 1 91 ? 11.327 4.347 -33.009 1.00 58.06 91 LYS A O 1
ATOM 749 N N . ASN A 1 92 ? 12.779 4.694 -31.349 1.00 53.12 92 ASN A N 1
ATOM 750 C CA . ASN A 1 92 ? 12.718 6.170 -31.424 1.00 53.12 92 ASN A CA 1
ATOM 751 C C . ASN A 1 92 ? 13.940 6.816 -30.742 1.00 53.12 92 ASN A C 1
ATOM 753 O O . ASN A 1 92 ? 14.339 6.358 -29.681 1.00 53.12 92 ASN A O 1
ATOM 757 N N . GLY A 1 93 ? 14.515 7.885 -31.306 1.00 55.88 93 GLY A N 1
ATOM 758 C CA . GLY A 1 93 ? 15.760 8.538 -30.847 1.00 55.88 93 GLY A CA 1
ATOM 759 C C . GLY A 1 93 ? 15.683 9.307 -29.515 1.00 55.88 93 GLY A C 1
ATOM 760 O O . GLY A 1 93 ? 15.945 10.505 -29.476 1.00 55.88 93 GLY A O 1
ATOM 761 N N . GLY A 1 94 ? 15.312 8.639 -28.421 1.00 64.25 94 GLY A N 1
ATOM 762 C CA . GLY A 1 94 ? 15.339 9.167 -27.050 1.00 64.25 94 GLY A CA 1
ATOM 763 C C . GLY A 1 94 ? 16.279 8.375 -26.133 1.00 64.25 94 GLY A C 1
ATOM 764 O O . GLY A 1 94 ? 16.858 7.373 -26.538 1.00 64.2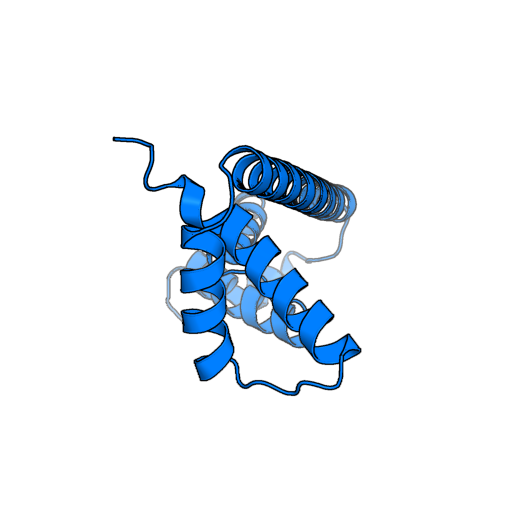5 94 GLY A O 1
ATOM 765 N N . ASN A 1 95 ? 16.414 8.791 -24.867 1.00 80.06 95 ASN A N 1
ATOM 766 C CA . ASN A 1 95 ? 17.209 8.054 -23.874 1.00 80.06 95 ASN A CA 1
ATOM 767 C C . ASN A 1 95 ? 16.711 6.597 -23.776 1.00 80.06 95 ASN A C 1
ATOM 769 O O . ASN A 1 95 ? 15.577 6.364 -23.346 1.00 80.06 95 ASN A O 1
ATOM 773 N N . GLY A 1 96 ? 17.561 5.630 -24.150 1.00 76.38 96 GLY A N 1
ATOM 774 C CA . GLY A 1 96 ? 17.209 4.208 -24.236 1.00 76.38 96 GLY A CA 1
ATOM 775 C C . GLY A 1 96 ? 16.581 3.653 -22.956 1.00 76.38 96 GLY A C 1
ATOM 776 O O . GLY A 1 96 ? 15.641 2.862 -23.016 1.00 76.38 96 GLY A O 1
ATOM 777 N N . PHE A 1 97 ? 16.992 4.165 -21.793 1.00 80.50 97 PHE A N 1
ATOM 778 C CA . PHE A 1 97 ? 16.382 3.808 -20.516 1.00 80.50 97 PHE A CA 1
ATOM 779 C C . PHE A 1 97 ? 14.924 4.274 -20.396 1.00 80.50 97 PHE A C 1
ATOM 781 O O . PHE A 1 97 ? 14.068 3.544 -19.896 1.00 80.50 97 PHE A O 1
ATOM 788 N N . ILE A 1 98 ? 14.619 5.492 -20.847 1.00 81.38 98 ILE A N 1
ATOM 789 C CA . ILE A 1 98 ? 13.274 6.074 -20.764 1.00 81.38 98 ILE A CA 1
ATOM 790 C C . ILE A 1 98 ? 12.303 5.321 -21.674 1.00 81.38 98 ILE A C 1
ATOM 792 O O . ILE A 1 98 ? 11.165 5.065 -21.274 1.00 81.38 98 ILE A O 1
ATOM 796 N N . ILE A 1 99 ? 12.764 4.925 -22.859 1.00 80.31 99 ILE A N 1
ATOM 797 C CA . ILE A 1 99 ? 11.977 4.146 -23.821 1.00 80.31 99 ILE A CA 1
ATOM 798 C C . ILE A 1 99 ? 11.713 2.749 -23.265 1.00 80.31 99 ILE A C 1
ATOM 800 O O . ILE A 1 99 ? 10.557 2.332 -23.186 1.00 80.31 99 ILE A O 1
ATOM 804 N N . PHE A 1 100 ? 12.765 2.077 -22.793 1.00 83.88 100 PHE A N 1
ATOM 805 C CA . PHE A 1 100 ? 12.654 0.777 -22.143 1.00 83.88 100 PHE A CA 1
ATOM 806 C C . PHE A 1 100 ? 11.665 0.815 -20.973 1.00 83.88 100 PHE A C 1
ATOM 808 O O . PHE A 1 100 ? 10.739 0.010 -20.913 1.00 83.88 100 PHE A O 1
ATOM 815 N N . ARG A 1 101 ? 11.794 1.799 -20.074 1.00 85.75 101 ARG A N 1
ATOM 816 C CA . ARG A 1 101 ? 10.897 1.960 -18.922 1.00 85.75 101 ARG A CA 1
ATOM 817 C C . ARG A 1 101 ? 9.438 2.146 -19.342 1.00 85.75 101 ARG A C 1
ATOM 819 O O . ARG A 1 101 ? 8.550 1.592 -18.696 1.00 85.75 101 ARG A O 1
ATOM 826 N N . LYS A 1 102 ? 9.182 2.925 -20.398 1.00 84.44 102 LYS A N 1
ATOM 827 C CA . LYS A 1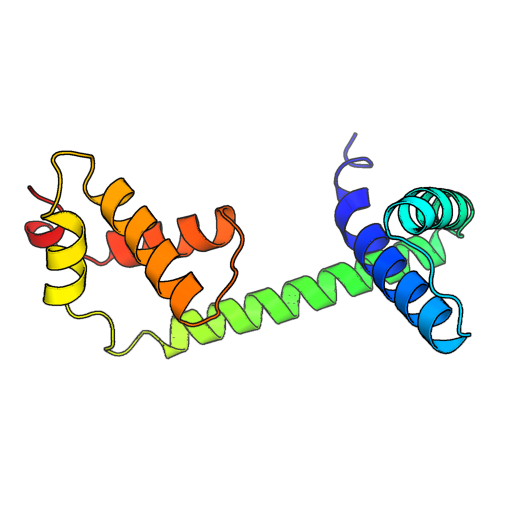 102 ? 7.826 3.160 -20.911 1.00 84.44 102 LYS A CA 1
ATOM 828 C C . LYS A 1 102 ? 7.208 1.870 -21.455 1.00 84.44 102 LYS A C 1
ATOM 830 O O . LYS A 1 102 ? 6.097 1.528 -21.065 1.00 84.44 102 LYS A O 1
ATOM 835 N N . GLN A 1 103 ? 7.934 1.144 -22.299 1.00 83.38 103 GLN A N 1
ATOM 836 C CA . GLN A 1 103 ? 7.419 -0.077 -22.922 1.00 83.38 103 GLN A CA 1
ATOM 837 C C . GLN A 1 103 ? 7.298 -1.240 -21.935 1.00 83.38 103 GLN A C 1
ATOM 839 O O . GLN A 1 103 ? 6.332 -1.997 -21.986 1.00 83.38 103 GLN A O 1
ATOM 844 N N . LEU A 1 104 ? 8.216 -1.337 -20.970 1.00 83.62 104 LEU A N 1
ATOM 845 C CA . LEU A 1 104 ? 8.105 -2.279 -19.861 1.00 83.62 104 LEU A CA 1
ATOM 846 C C . LEU A 1 104 ? 6.819 -2.040 -19.058 1.00 83.62 104 LEU A C 1
ATOM 848 O O . LEU A 1 104 ? 6.124 -2.989 -18.715 1.00 83.62 104 LEU A O 1
ATOM 852 N N . ASN A 1 105 ? 6.482 -0.780 -18.777 1.00 85.75 105 ASN A N 1
ATOM 853 C CA . ASN A 1 105 ? 5.242 -0.431 -18.086 1.00 85.75 105 ASN A CA 1
ATOM 854 C C . ASN A 1 105 ? 3.995 -0.820 -18.904 1.00 85.75 105 ASN A C 1
ATOM 856 O O . ASN A 1 105 ? 3.043 -1.358 -18.350 1.00 85.75 105 ASN A O 1
ATOM 860 N N . GLU A 1 106 ? 3.997 -0.593 -20.219 1.00 84.62 106 GLU A N 1
ATOM 861 C CA . GLU A 1 106 ? 2.895 -1.007 -21.102 1.00 84.62 106 GLU A CA 1
ATOM 862 C C . GLU A 1 106 ? 2.711 -2.535 -21.122 1.00 84.62 106 GLU A C 1
ATOM 864 O O . GLU A 1 106 ? 1.582 -3.013 -20.999 1.00 84.62 106 GLU A O 1
ATOM 869 N N . LEU A 1 107 ? 3.808 -3.299 -21.182 1.00 80.00 107 LEU A N 1
ATOM 870 C CA . LEU A 1 107 ? 3.791 -4.764 -21.112 1.00 80.00 107 LEU A CA 1
ATOM 871 C C . LEU A 1 107 ? 3.283 -5.276 -19.758 1.00 80.00 107 LEU A C 1
ATOM 873 O O . LEU A 1 107 ? 2.456 -6.179 -19.694 1.00 80.00 107 LEU A O 1
ATOM 877 N N . LEU A 1 108 ? 3.761 -4.706 -18.653 1.00 77.44 108 LEU A N 1
ATOM 878 C CA . LEU A 1 108 ? 3.320 -5.123 -17.322 1.00 77.44 108 LEU A CA 1
ATOM 879 C C . LEU A 1 108 ? 1.822 -4.860 -17.135 1.00 77.44 108 LEU A C 1
ATOM 881 O O . LEU A 1 108 ? 1.113 -5.727 -16.624 1.00 77.44 108 LEU A O 1
ATOM 885 N N . ARG A 1 109 ? 1.317 -3.729 -17.642 1.00 80.19 109 ARG A N 1
ATOM 886 C CA . ARG A 1 109 ? -0.118 -3.422 -17.636 1.00 80.19 109 ARG A CA 1
ATOM 887 C C . ARG A 1 109 ? -0.935 -4.381 -18.499 1.00 80.19 109 ARG A C 1
ATOM 889 O O . ARG A 1 109 ? -2.019 -4.769 -18.070 1.00 80.19 109 ARG A O 1
ATOM 896 N N . SER A 1 110 ? -0.447 -4.780 -19.678 1.00 73.81 110 SER A N 1
ATOM 897 C CA . SER A 1 110 ? -1.164 -5.735 -20.540 1.00 73.81 110 SER A CA 1
ATOM 898 C C . SER A 1 110 ? -1.239 -7.139 -19.934 1.00 73.81 110 SER A C 1
ATOM 900 O O . SER A 1 110 ? -2.223 -7.843 -20.139 1.00 73.81 110 SER A O 1
ATOM 902 N N . LEU A 1 111 ? -0.252 -7.510 -19.116 1.00 71.81 111 LEU A N 1
ATOM 903 C CA . LEU A 1 111 ? -0.241 -8.743 -18.326 1.00 71.81 111 LEU A CA 1
ATOM 904 C C . LEU A 1 111 ? -1.070 -8.648 -17.027 1.00 71.81 111 LEU A C 1
ATOM 906 O O . LEU A 1 111 ? -1.111 -9.599 -16.250 1.00 71.81 111 LEU A O 1
ATOM 910 N N . GLY A 1 112 ? -1.731 -7.512 -16.775 1.00 75.81 112 GLY A N 1
ATOM 911 C CA . GLY A 1 112 ? -2.584 -7.294 -15.603 1.00 75.81 112 GLY A CA 1
ATOM 912 C C . GLY A 1 112 ? -1.850 -6.806 -14.349 1.00 75.81 112 GLY A C 1
ATOM 913 O O . GLY A 1 112 ? -2.472 -6.674 -13.292 1.00 75.81 112 GLY A O 1
ATOM 914 N N . TYR A 1 113 ? -0.554 -6.494 -14.434 1.00 75.38 113 TYR A N 1
ATOM 915 C CA . TYR A 1 113 ? 0.192 -5.901 -13.326 1.00 75.38 113 TYR A CA 1
ATOM 916 C C . TYR A 1 113 ? -0.005 -4.382 -13.283 1.00 75.38 113 TYR A C 1
ATOM 918 O O . TYR A 1 113 ? 0.331 -3.661 -14.219 1.00 75.38 113 TYR A O 1
ATOM 926 N N . ASN A 1 114 ? -0.497 -3.880 -12.150 1.00 79.94 114 ASN A N 1
ATOM 927 C CA . ASN A 1 114 ? -0.663 -2.449 -11.892 1.00 79.94 114 ASN A CA 1
ATOM 928 C C . ASN A 1 114 ? 0.265 -1.999 -10.756 1.00 79.94 114 ASN A C 1
ATOM 930 O O . ASN A 1 114 ? -0.182 -1.807 -9.625 1.00 79.94 114 ASN A O 1
ATOM 934 N N . PHE A 1 115 ? 1.562 -1.846 -11.039 1.00 77.56 115 PHE A N 1
ATOM 935 C CA . PHE A 1 115 ? 2.500 -1.291 -10.058 1.00 77.56 115 PHE A CA 1
ATOM 936 C C . PHE A 1 115 ? 2.392 0.242 -9.968 1.00 77.56 115 PHE A C 1
ATOM 938 O O . PHE A 1 115 ? 1.951 0.927 -10.894 1.00 77.56 115 PHE A O 1
ATOM 945 N N . SER A 1 116 ? 2.837 0.829 -8.861 1.00 80.69 116 SER A N 1
ATOM 946 C CA . SER A 1 116 ? 3.012 2.282 -8.773 1.00 80.69 116 SER A CA 1
ATOM 947 C C . SER A 1 116 ? 4.143 2.764 -9.692 1.00 80.69 116 SER A C 1
ATOM 949 O O . SER A 1 116 ? 5.035 2.006 -10.076 1.00 80.69 116 SER A O 1
ATOM 951 N N . MET A 1 117 ? 4.164 4.057 -10.027 1.00 77.50 117 MET A N 1
ATOM 952 C CA . MET A 1 117 ? 5.244 4.656 -10.833 1.00 77.50 117 MET A CA 1
ATOM 953 C C . MET A 1 117 ? 6.636 4.466 -10.197 1.00 77.50 117 MET A C 1
ATOM 955 O O . MET A 1 117 ? 7.646 4.340 -10.896 1.00 77.50 117 MET A O 1
ATOM 959 N N . GLN A 1 118 ? 6.692 4.424 -8.865 1.00 75.75 118 GLN A N 1
ATOM 960 C CA . GLN A 1 118 ? 7.922 4.226 -8.101 1.00 75.75 118 GLN A CA 1
ATOM 961 C C . GLN A 1 118 ? 8.414 2.777 -8.206 1.00 75.75 118 GLN A C 1
ATOM 963 O O . GLN A 1 118 ? 9.598 2.553 -8.456 1.00 75.75 118 GLN A O 1
ATOM 968 N N . GLU A 1 119 ? 7.515 1.799 -8.075 1.00 75.31 119 GLU A N 1
ATOM 969 C CA . GLU A 1 119 ? 7.823 0.373 -8.247 1.00 75.31 119 GLU A CA 1
ATOM 970 C C . GLU A 1 119 ? 8.261 0.069 -9.686 1.00 75.31 119 GLU A C 1
ATOM 972 O O . GLU A 1 119 ? 9.316 -0.531 -9.889 1.00 75.31 119 GLU A O 1
ATOM 977 N N . HIS A 1 120 ? 7.539 0.586 -10.685 1.00 79.00 120 HIS A N 1
ATOM 978 C CA . HIS A 1 120 ? 7.922 0.470 -12.095 1.00 79.00 120 HIS A CA 1
ATOM 979 C C . HIS A 1 120 ? 9.315 1.036 -12.372 1.00 79.00 120 HIS A C 1
ATOM 981 O O . HIS A 1 120 ? 10.115 0.414 -13.070 1.00 79.00 120 HIS A O 1
ATOM 987 N N . SER A 1 121 ? 9.630 2.209 -11.814 1.00 76.69 121 SER A N 1
ATOM 988 C CA . SER A 1 121 ? 10.937 2.838 -12.025 1.00 76.69 121 SER A CA 1
ATOM 989 C C . SER A 1 121 ? 12.067 2.030 -11.386 1.00 76.69 121 SER A C 1
ATOM 991 O O . SER A 1 121 ? 13.134 1.924 -11.981 1.00 76.69 121 SER A O 1
ATOM 993 N N . LYS A 1 122 ? 11.834 1.399 -10.227 1.00 78.19 122 LYS A N 1
ATOM 994 C CA . LYS A 1 122 ? 12.813 0.497 -9.596 1.00 78.19 122 LYS A CA 1
ATOM 995 C C . LYS A 1 122 ? 13.061 -0.756 -10.437 1.00 78.19 122 LYS A C 1
ATOM 997 O O . LYS A 1 122 ? 14.217 -1.103 -10.668 1.00 78.19 122 LYS A O 1
ATOM 1002 N N . ILE A 1 123 ? 11.995 -1.395 -10.926 1.00 77.75 123 ILE A N 1
ATOM 1003 C CA . ILE A 1 123 ? 12.087 -2.593 -11.776 1.00 77.75 123 ILE A CA 1
ATOM 1004 C C . ILE A 1 123 ? 12.816 -2.256 -13.080 1.00 77.75 123 ILE A C 1
ATOM 1006 O O . ILE A 1 123 ? 13.751 -2.957 -13.460 1.00 77.75 123 ILE A O 1
ATOM 1010 N N . ALA A 1 124 ? 12.452 -1.147 -13.730 1.00 80.75 124 ALA A N 1
ATOM 1011 C CA . ALA A 1 124 ? 13.107 -0.701 -14.951 1.00 80.75 124 ALA A CA 1
ATOM 1012 C C . ALA A 1 124 ? 14.593 -0.399 -14.726 1.00 80.75 124 ALA A C 1
ATOM 1014 O O . ALA A 1 124 ? 15.426 -0.879 -15.489 1.00 80.75 124 ALA A O 1
ATOM 1015 N N . SER A 1 125 ? 14.950 0.355 -13.679 1.00 79.25 125 SER A N 1
ATOM 1016 C CA . SER A 1 125 ? 16.353 0.667 -13.367 1.00 79.25 125 SER A CA 1
ATOM 1017 C C . SER A 1 125 ? 17.185 -0.590 -13.139 1.00 79.25 125 SER A C 1
ATOM 1019 O O . SER A 1 125 ? 18.320 -0.663 -13.603 1.00 79.25 125 SER A O 1
ATOM 1021 N N . TYR A 1 126 ? 16.617 -1.590 -12.462 1.00 79.25 126 TYR A N 1
ATOM 1022 C CA . TYR A 1 126 ? 17.281 -2.868 -12.233 1.00 79.25 126 TYR A CA 1
ATOM 1023 C C . TYR A 1 126 ? 17.459 -3.672 -13.528 1.00 79.25 126 TYR A C 1
ATOM 1025 O O . TYR A 1 126 ? 18.572 -4.077 -13.852 1.00 79.25 126 TYR A O 1
ATOM 1033 N N . LEU A 1 127 ? 16.391 -3.859 -14.308 1.00 75.88 127 LEU A N 1
ATOM 1034 C CA . LEU A 1 127 ? 16.465 -4.596 -15.574 1.00 75.88 127 LEU A CA 1
ATOM 1035 C C . LEU A 1 127 ? 17.393 -3.914 -16.579 1.00 75.88 127 LEU A C 1
ATOM 1037 O O . LEU A 1 127 ? 18.081 -4.597 -17.335 1.00 75.88 127 LEU A O 1
ATOM 1041 N N . TRP A 1 128 ? 17.443 -2.582 -16.558 1.00 77.44 128 TRP A N 1
ATOM 1042 C CA . TRP A 1 128 ? 18.381 -1.801 -17.346 1.00 77.44 128 TRP A CA 1
ATOM 1043 C C . TRP A 1 128 ? 19.812 -1.976 -16.850 1.00 77.44 128 TRP A C 1
ATOM 1045 O O . TRP A 1 128 ? 20.700 -2.203 -17.663 1.00 77.44 128 TRP A O 1
ATOM 1055 N N . SER A 1 129 ? 20.078 -1.913 -15.541 1.00 77.00 129 SER A N 1
ATOM 1056 C CA . SER A 1 129 ? 21.448 -1.981 -15.010 1.00 77.00 129 SER A CA 1
ATOM 1057 C C . SER A 1 129 ? 22.157 -3.284 -15.383 1.00 77.00 129 SER A C 1
ATOM 1059 O O . SER A 1 129 ? 23.330 -3.22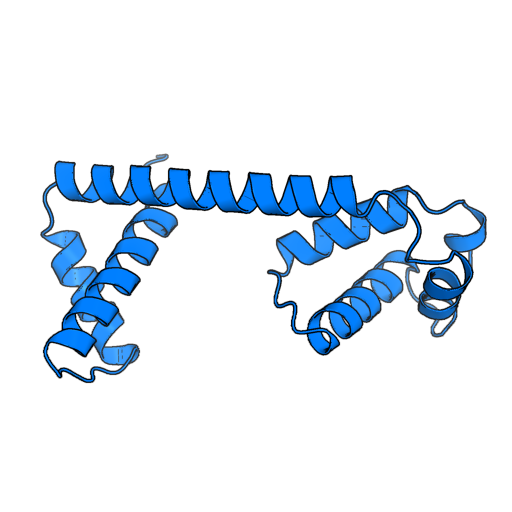3 -15.750 1.00 77.00 129 SER A O 1
ATOM 1061 N N . ILE A 1 130 ? 21.432 -4.404 -15.429 1.00 76.06 130 ILE A N 1
ATOM 1062 C CA . ILE A 1 130 ? 21.961 -5.719 -15.820 1.00 76.06 130 ILE A CA 1
ATOM 1063 C C . ILE A 1 130 ? 22.154 -5.897 -17.336 1.00 76.06 130 ILE A C 1
ATOM 1065 O O . ILE A 1 130 ? 22.756 -6.885 -17.752 1.00 76.06 130 ILE A O 1
ATOM 1069 N N . GLN A 1 131 ? 21.670 -4.970 -18.175 1.00 74.19 131 GLN A N 1
ATOM 1070 C CA . GLN A 1 131 ? 21.906 -5.055 -19.617 1.00 74.19 131 GLN A CA 1
ATOM 1071 C C . GLN A 1 131 ? 23.357 -4.721 -19.974 1.00 74.19 131 GLN A C 1
ATOM 1073 O O . GLN A 1 131 ? 23.935 -3.785 -19.403 1.00 74.19 131 GLN A O 1
ATOM 1078 N N . PRO A 1 132 ? 23.942 -5.429 -20.950 1.00 74.12 132 PRO A N 1
ATOM 1079 C CA . PRO A 1 132 ? 25.290 -5.146 -21.404 1.00 74.12 132 PRO A CA 1
ATOM 1080 C C . PRO A 1 132 ? 25.304 -3.854 -22.248 1.00 74.12 132 PRO A C 1
ATOM 1082 O O . PRO A 1 132 ? 24.251 -3.342 -22.651 1.00 74.12 132 PRO A O 1
ATOM 1085 N N . LYS A 1 133 ? 26.485 -3.256 -22.447 1.00 70.69 133 LYS A N 1
ATOM 1086 C CA . LYS A 1 133 ? 26.612 -1.910 -23.042 1.00 70.69 133 LYS A CA 1
ATOM 1087 C C . LYS A 1 133 ? 26.024 -1.844 -24.453 1.00 70.69 133 LYS A C 1
ATOM 1089 O O . LYS A 1 133 ? 25.440 -0.834 -24.811 1.00 70.69 133 LYS A O 1
ATOM 1094 N N . GLU A 1 134 ? 26.063 -2.941 -25.195 1.00 71.31 134 GLU A N 1
ATOM 1095 C CA . GLU A 1 134 ? 25.583 -3.070 -26.576 1.00 71.31 134 GLU A CA 1
ATOM 1096 C C . GLU A 1 134 ? 24.054 -2.951 -26.694 1.00 71.31 134 GLU A C 1
ATOM 1098 O O . GLU A 1 134 ? 23.535 -2.685 -27.772 1.00 71.31 134 GLU A O 1
ATOM 1103 N N . VAL A 1 135 ? 23.320 -3.160 -25.596 1.00 67.00 135 VAL A N 1
ATOM 1104 C CA . VAL A 1 135 ? 21.860 -2.952 -25.521 1.00 67.00 135 VAL A CA 1
ATOM 1105 C C . VAL A 1 135 ? 21.528 -1.516 -25.090 1.00 67.00 135 VAL A C 1
ATOM 1107 O O . VAL A 1 135 ? 20.444 -1.008 -25.377 1.00 67.00 135 VAL A O 1
ATOM 1110 N N . LYS A 1 136 ? 22.464 -0.860 -24.393 1.00 66.56 136 LYS A N 1
ATOM 1111 C CA . LYS A 1 136 ? 22.326 0.501 -23.852 1.00 66.56 136 LYS A CA 1
ATOM 1112 C C . LYS A 1 136 ? 22.834 1.583 -24.803 1.00 66.56 136 LYS A C 1
ATOM 1114 O O . LYS A 1 136 ? 22.410 2.728 -24.679 1.00 66.56 136 LYS A O 1
ATOM 1119 N N . SER A 1 137 ? 23.755 1.229 -25.692 1.00 61.91 137 SER A N 1
ATOM 1120 C CA . SER A 1 137 ? 24.349 2.109 -26.689 1.00 61.91 137 SER A CA 1
ATOM 1121 C C . SER A 1 137 ? 23.542 2.049 -27.982 1.00 61.91 137 SER A C 1
ATOM 1123 O O . SER A 1 137 ? 23.598 1.054 -28.703 1.00 61.91 137 SER A O 1
ATOM 1125 N N . HIS A 1 138 ? 22.817 3.130 -28.255 1.00 55.19 138 HIS A N 1
ATOM 1126 C CA . HIS A 1 138 ? 22.336 3.519 -29.576 1.00 55.19 138 HIS A CA 1
ATOM 1127 C C . HIS A 1 138 ? 22.647 4.997 -29.782 1.00 55.19 138 HIS A C 1
ATOM 1129 O O . HIS A 1 138 ? 22.419 5.768 -28.821 1.00 55.19 138 HIS A O 1
#